Protein AF-A0A4Z0QXS1-F1 (afdb_monomer_lite)

Structure (mmCIF, N/CA/C/O backbone):
data_AF-A0A4Z0QXS1-F1
#
_entry.id   AF-A0A4Z0QXS1-F1
#
loop_
_atom_site.group_PDB
_atom_site.id
_atom_site.type_symbol
_atom_site.label_atom_id
_atom_site.label_alt_id
_atom_site.label_comp_id
_atom_site.label_asym_id
_atom_site.label_entity_id
_atom_site.label_seq_id
_atom_site.pdbx_PDB_ins_code
_atom_site.Cartn_x
_atom_site.Cartn_y
_atom_site.Cartn_z
_atom_site.occupancy
_atom_site.B_iso_or_equiv
_atom_site.auth_seq_id
_atom_site.auth_comp_id
_atom_site.auth_asym_id
_atom_site.auth_atom_id
_atom_site.pdbx_PDB_model_num
ATOM 1 N N . MET A 1 1 ? -17.476 45.781 -2.533 1.00 54.69 1 MET A N 1
ATOM 2 C CA . MET A 1 1 ? -17.857 44.804 -3.580 1.00 54.69 1 MET A CA 1
ATOM 3 C C . MET A 1 1 ? -17.283 43.396 -3.379 1.00 54.69 1 MET A C 1
ATOM 5 O O . MET A 1 1 ? -17.820 42.485 -3.980 1.00 54.69 1 MET A O 1
ATOM 9 N N . VAL A 1 2 ? -16.285 43.168 -2.509 1.00 49.84 2 VAL A N 1
ATOM 10 C CA . VAL A 1 2 ? -15.700 41.822 -2.271 1.00 49.84 2 VAL A CA 1
ATOM 11 C C . VAL A 1 2 ? -16.590 40.915 -1.397 1.00 49.84 2 VAL A C 1
ATOM 13 O O . VAL A 1 2 ? -16.644 39.707 -1.594 1.00 49.84 2 VAL A O 1
ATOM 16 N N . LEU A 1 3 ? -17.360 41.502 -0.474 1.00 43.22 3 LEU A N 1
ATOM 17 C CA . LEU A 1 3 ? -18.217 40.762 0.465 1.00 43.22 3 LEU A CA 1
ATOM 18 C C . LEU A 1 3 ? -19.392 40.030 -0.203 1.00 43.22 3 LEU A C 1
ATOM 20 O O . LEU A 1 3 ? -19.741 38.935 0.218 1.00 43.22 3 LEU A O 1
ATOM 24 N N . VAL A 1 4 ? -19.979 40.593 -1.262 1.00 53.06 4 VAL A N 1
ATOM 25 C CA . VAL A 1 4 ? -21.147 39.988 -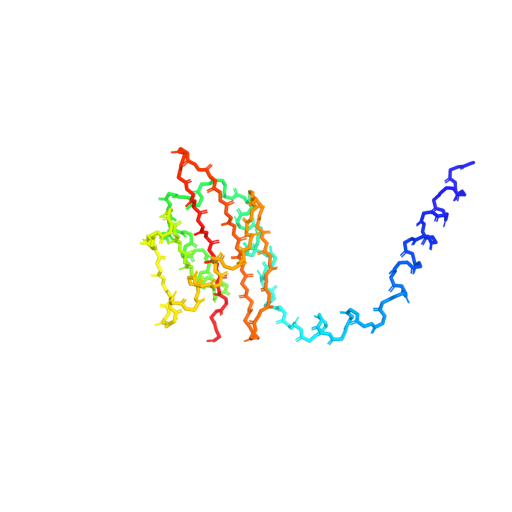1.933 1.00 53.06 4 VAL A CA 1
ATOM 26 C C . VAL A 1 4 ? -20.740 38.758 -2.752 1.00 53.06 4 VAL A C 1
ATOM 28 O O . VAL A 1 4 ? -21.469 37.767 -2.770 1.00 53.06 4 VAL A O 1
ATOM 31 N N . SER A 1 5 ? -19.548 38.773 -3.357 1.00 54.34 5 SER A N 1
ATOM 32 C CA . SER A 1 5 ? -18.985 37.614 -4.064 1.00 54.34 5 SER A CA 1
ATOM 33 C C . SER A 1 5 ? -18.596 36.479 -3.113 1.00 54.34 5 SER A C 1
ATOM 35 O O . SER A 1 5 ? -18.774 35.314 -3.448 1.00 54.34 5 SER A O 1
ATOM 37 N N . LEU A 1 6 ? -18.120 36.799 -1.903 1.00 44.66 6 LEU A N 1
ATOM 38 C CA . LEU A 1 6 ? -17.775 35.781 -0.907 1.00 44.66 6 LEU A CA 1
ATOM 39 C C . LEU A 1 6 ? -19.028 35.108 -0.322 1.00 44.66 6 LEU A C 1
ATOM 41 O O . LEU A 1 6 ? -19.069 33.890 -0.176 1.00 44.66 6 LEU A O 1
ATOM 45 N N . VAL A 1 7 ? -20.077 35.892 -0.048 1.00 57.41 7 VAL A N 1
ATOM 46 C CA . VAL A 1 7 ? -21.357 35.380 0.473 1.00 57.41 7 VAL A CA 1
ATOM 47 C C . VAL A 1 7 ? -22.091 34.528 -0.567 1.00 57.41 7 VAL A C 1
ATOM 49 O O . VAL A 1 7 ? -22.696 33.520 -0.214 1.00 57.41 7 VAL A O 1
ATOM 52 N N . THR A 1 8 ? -22.001 34.877 -1.852 1.00 54.72 8 THR A N 1
ATOM 53 C CA . THR A 1 8 ? -22.572 34.049 -2.929 1.00 54.72 8 THR A CA 1
ATOM 54 C C . THR A 1 8 ? -21.805 32.743 -3.123 1.00 54.72 8 THR A C 1
ATOM 56 O O . THR A 1 8 ? -22.443 31.707 -3.286 1.00 54.72 8 THR A O 1
ATOM 59 N N . LEU A 1 9 ? -20.470 32.743 -3.004 1.00 50.59 9 LEU A N 1
ATOM 60 C CA . LEU A 1 9 ? -19.685 31.501 -3.017 1.00 50.59 9 LEU A CA 1
ATOM 61 C C . LEU A 1 9 ? -20.046 30.573 -1.842 1.00 50.59 9 LEU A C 1
ATOM 63 O O . LEU A 1 9 ? -20.221 29.376 -2.049 1.00 50.59 9 LEU A O 1
ATOM 67 N N . LEU A 1 10 ? -20.213 31.130 -0.635 1.00 55.00 10 LEU A N 1
ATOM 68 C CA . LEU A 1 10 ? -20.627 30.393 0.571 1.00 55.00 10 LEU A CA 1
ATOM 69 C C . LEU A 1 10 ? -22.047 29.814 0.462 1.00 55.00 10 LEU A C 1
ATOM 71 O O . LEU A 1 10 ? -22.321 28.734 0.979 1.00 55.00 10 LEU A O 1
ATOM 75 N N . ALA A 1 11 ? -22.957 30.511 -0.221 1.00 53.53 11 ALA A N 1
ATOM 76 C CA . ALA A 1 11 ? -24.314 30.020 -0.448 1.00 53.53 11 ALA A CA 1
ATOM 77 C C . ALA A 1 11 ? -24.355 28.866 -1.468 1.00 53.53 11 ALA A C 1
ATOM 79 O O . ALA A 1 11 ? -25.124 27.921 -1.296 1.00 53.53 11 ALA A O 1
ATOM 80 N N . ILE A 1 12 ? -23.510 28.914 -2.504 1.00 53.06 12 ILE A N 1
ATOM 81 C CA . ILE A 1 12 ? -23.419 27.853 -3.518 1.00 53.06 12 ILE A CA 1
ATOM 82 C C . ILE A 1 12 ? -22.764 26.595 -2.928 1.00 53.06 12 ILE A C 1
ATOM 84 O O . ILE A 1 12 ? -23.247 25.490 -3.176 1.00 53.06 12 ILE A O 1
ATOM 88 N N . SER A 1 13 ? -21.730 26.738 -2.090 1.00 48.09 13 SER A N 1
ATOM 89 C CA . SER A 1 13 ? -21.143 25.592 -1.382 1.00 48.09 13 SER A CA 1
ATOM 90 C C . SER A 1 13 ? -22.095 25.006 -0.332 1.00 48.09 13 SER A C 1
ATOM 92 O O . SER A 1 13 ? -22.210 23.788 -0.241 1.00 48.09 13 SER A O 1
ATOM 94 N N . GLY A 1 14 ? -22.856 25.836 0.391 1.00 43.88 14 GLY A N 1
ATOM 95 C CA . GLY A 1 14 ? -23.867 25.362 1.347 1.00 43.88 14 GLY A CA 1
ATOM 96 C C . GLY A 1 14 ? -25.017 24.572 0.704 1.00 43.88 14 GLY A C 1
ATOM 97 O O . GLY A 1 14 ? -25.495 23.597 1.281 1.00 43.88 14 GLY A O 1
ATOM 98 N N . ALA A 1 15 ? -25.438 24.940 -0.511 1.00 46.72 15 ALA A N 1
ATOM 99 C CA . ALA A 1 15 ? -26.498 24.233 -1.236 1.00 46.72 15 ALA A CA 1
ATOM 100 C C . ALA A 1 15 ? -26.045 22.875 -1.808 1.00 46.72 15 ALA A C 1
ATOM 102 O O . ALA A 1 15 ? -26.847 21.939 -1.867 1.00 46.72 15 ALA A O 1
ATOM 103 N N . LEU A 1 16 ? -24.766 22.742 -2.181 1.00 45.00 16 LEU A N 1
ATOM 104 C CA . LEU A 1 16 ? -24.187 21.481 -2.662 1.00 45.00 16 LEU A CA 1
ATOM 105 C C . LEU A 1 16 ? -24.024 20.440 -1.545 1.00 45.00 16 LEU A C 1
ATOM 107 O O . LEU A 1 16 ? -24.174 19.250 -1.801 1.00 45.00 16 LEU A O 1
ATOM 111 N N . VAL A 1 17 ? -23.790 20.869 -0.300 1.00 45.56 17 VAL A N 1
ATOM 112 C CA . VAL A 1 17 ? -23.696 19.952 0.854 1.00 45.56 17 VAL A CA 1
ATOM 113 C C . VAL A 1 17 ? -25.077 19.430 1.284 1.00 45.56 17 VAL A C 1
ATOM 115 O O . VAL A 1 17 ? -25.178 18.330 1.818 1.00 45.56 17 VAL A O 1
ATOM 118 N N . ASN A 1 18 ? -26.157 20.175 1.015 1.00 43.00 18 ASN A N 1
ATOM 119 C CA . ASN A 1 18 ? -27.507 19.835 1.484 1.00 43.00 18 ASN A CA 1
ATOM 120 C C . ASN A 1 18 ? -28.369 19.041 0.480 1.00 43.00 18 ASN A C 1
ATOM 122 O O . ASN A 1 18 ? -29.487 18.654 0.800 1.00 43.00 18 ASN A O 1
ATOM 126 N N . SER A 1 19 ? -27.897 18.807 -0.746 1.00 41.16 19 SER A N 1
ATOM 127 C CA . SER A 1 19 ? -28.683 18.116 -1.787 1.00 41.16 19 SER A CA 1
ATOM 128 C C . SER A 1 19 ? -28.321 16.637 -1.961 1.00 41.16 19 SER A C 1
ATOM 130 O O . SER A 1 19 ? -28.704 16.019 -2.951 1.00 41.16 19 SER A O 1
ATOM 132 N N . ASN A 1 20 ? -27.640 16.034 -0.983 1.00 40.72 20 ASN A N 1
ATOM 133 C CA . ASN A 1 20 ? -27.338 14.607 -1.018 1.00 40.72 20 ASN A CA 1
ATOM 134 C C . ASN A 1 20 ? -27.421 13.944 0.363 1.00 40.72 20 ASN A C 1
ATOM 136 O O . ASN A 1 20 ? -26.451 13.396 0.883 1.00 40.72 20 ASN A O 1
ATOM 140 N N . GLU A 1 21 ? -28.627 13.923 0.935 1.00 39.31 21 GLU A N 1
ATOM 141 C CA . GLU A 1 21 ? -28.953 13.117 2.126 1.00 39.31 21 GLU A CA 1
ATOM 142 C C . GLU A 1 21 ? -28.712 11.601 1.926 1.00 39.31 21 GLU A C 1
ATOM 144 O O . GLU A 1 21 ? -28.766 10.844 2.890 1.00 39.31 21 GLU A O 1
ATOM 149 N N . ASN A 1 22 ? -28.379 11.154 0.706 1.00 41.12 22 ASN A N 1
ATOM 150 C CA . ASN A 1 22 ? -28.080 9.757 0.381 1.00 41.12 22 ASN A CA 1
ATOM 151 C C . ASN A 1 22 ? -26.594 9.445 0.117 1.00 41.12 22 ASN A C 1
ATOM 153 O O . ASN A 1 22 ? -26.250 8.278 -0.016 1.00 41.12 22 ASN A O 1
ATOM 157 N N . ILE A 1 23 ? -25.695 10.437 0.070 1.00 43.75 23 ILE A N 1
ATOM 158 C CA . ILE A 1 23 ? -24.240 10.163 0.011 1.00 43.75 23 ILE A CA 1
ATOM 159 C C . ILE A 1 23 ? -23.683 9.871 1.417 1.00 43.75 23 ILE A C 1
ATOM 161 O O . ILE A 1 23 ? -22.701 9.151 1.582 1.00 43.75 23 ILE A O 1
ATOM 165 N N . ASN A 1 24 ? -24.339 10.393 2.455 1.00 43.09 24 ASN A N 1
ATOM 166 C CA . ASN A 1 24 ? -23.781 10.456 3.804 1.00 43.09 24 ASN A CA 1
ATOM 167 C C . ASN A 1 24 ? -24.048 9.233 4.694 1.00 43.09 24 ASN A C 1
ATOM 169 O O . ASN A 1 24 ? -23.529 9.190 5.801 1.00 43.09 24 ASN A O 1
ATOM 173 N N . THR A 1 25 ? -24.833 8.238 4.281 1.00 38.59 25 THR A N 1
ATOM 174 C CA . THR A 1 25 ? -25.148 7.080 5.145 1.00 38.59 25 THR A CA 1
ATOM 175 C C . THR A 1 25 ? -24.257 5.862 4.904 1.00 38.59 25 THR A C 1
ATOM 177 O O . THR A 1 25 ? -24.072 5.073 5.833 1.00 38.59 25 THR A O 1
ATOM 180 N N . GLU A 1 26 ? -23.663 5.722 3.716 1.00 41.25 26 GLU A N 1
ATOM 181 C CA . GLU A 1 26 ? -22.661 4.682 3.432 1.00 41.25 26 GLU A CA 1
ATOM 182 C C . GLU A 1 26 ? -21.238 5.164 3.733 1.00 41.25 26 GLU A C 1
ATOM 184 O O . GLU A 1 26 ? -20.497 4.466 4.423 1.00 41.25 26 GLU A O 1
ATOM 189 N N . ILE A 1 27 ? -20.888 6.400 3.352 1.00 44.72 27 ILE A N 1
ATOM 190 C CA . ILE A 1 27 ? -19.572 6.989 3.660 1.00 44.72 27 ILE A CA 1
ATOM 191 C C . ILE A 1 27 ? -19.386 7.178 5.176 1.00 44.72 27 ILE A C 1
ATOM 193 O O . ILE A 1 27 ? -18.302 6.939 5.694 1.00 44.72 27 ILE A O 1
ATOM 197 N N . ALA A 1 28 ? -20.443 7.513 5.929 1.00 42.88 28 ALA A N 1
ATOM 198 C CA . ALA A 1 28 ? -20.348 7.668 7.386 1.00 42.88 28 ALA A CA 1
ATOM 199 C C . ALA A 1 28 ? -20.231 6.343 8.166 1.00 42.88 28 ALA A C 1
ATOM 201 O O . ALA A 1 28 ? -19.939 6.370 9.362 1.00 42.88 28 ALA A O 1
ATOM 202 N N . LYS A 1 29 ? -20.468 5.186 7.529 1.00 44.81 29 LYS A N 1
ATOM 203 C CA . LYS A 1 29 ? -20.256 3.861 8.143 1.00 44.81 29 LYS A CA 1
ATOM 204 C C . LYS A 1 29 ? -18.871 3.289 7.860 1.00 44.81 29 LYS A C 1
ATOM 206 O O . LYS A 1 29 ? -18.458 2.365 8.559 1.00 44.81 29 LYS A O 1
ATOM 211 N N . ALA A 1 30 ? -18.153 3.849 6.890 1.00 55.22 30 ALA A N 1
ATOM 212 C CA . ALA A 1 30 ? -16.748 3.564 6.690 1.00 55.22 30 ALA A CA 1
ATOM 213 C C . ALA A 1 30 ? -15.948 4.209 7.823 1.00 55.22 30 ALA A C 1
ATOM 215 O O . ALA A 1 30 ? -15.524 5.361 7.734 1.00 55.22 30 ALA A O 1
ATOM 216 N N . LYS A 1 31 ? -15.763 3.485 8.932 1.00 64.56 31 LYS A N 1
ATOM 217 C CA . LYS A 1 31 ? -14.747 3.868 9.909 1.00 64.56 31 LYS A CA 1
ATOM 218 C C . LYS A 1 31 ? -13.397 3.576 9.260 1.00 64.56 31 LYS A C 1
ATOM 220 O O . LYS A 1 31 ? -12.888 2.465 9.376 1.00 64.56 31 LYS A O 1
ATOM 225 N N . LEU A 1 32 ? -12.895 4.559 8.516 1.00 72.50 32 LEU A N 1
ATOM 226 C CA . LEU A 1 32 ? -11.517 4.564 8.053 1.00 72.50 32 LEU A CA 1
ATOM 227 C C . LEU A 1 32 ? -10.608 4.350 9.262 1.00 72.50 32 LEU A C 1
ATOM 229 O O . LEU A 1 32 ? -10.914 4.810 10.370 1.00 72.50 32 LEU A O 1
ATOM 233 N N . ASP A 1 33 ? -9.516 3.630 9.047 1.00 81.38 33 ASP A N 1
ATOM 234 C CA . ASP A 1 33 ? -8.460 3.562 10.045 1.00 81.38 33 ASP A CA 1
ATOM 235 C C . ASP A 1 33 ? -7.961 4.978 10.391 1.00 81.38 33 ASP A C 1
ATOM 237 O O . ASP A 1 33 ? -7.912 5.873 9.544 1.00 81.38 33 ASP A O 1
ATOM 241 N N . GLU A 1 34 ? -7.625 5.184 11.663 1.00 82.44 34 GLU A N 1
ATOM 242 C CA . GLU A 1 34 ? -7.291 6.505 12.200 1.00 82.44 34 GLU A CA 1
ATOM 243 C C . GLU A 1 34 ? -5.987 7.077 11.633 1.00 82.44 34 GLU A C 1
ATOM 245 O O . GLU A 1 34 ? -5.811 8.290 11.676 1.00 82.44 34 GLU A O 1
ATOM 250 N N . ASN A 1 35 ? -5.123 6.224 11.068 1.00 85.00 35 ASN A N 1
ATOM 251 C CA . ASN A 1 35 ? -3.829 6.596 10.498 1.00 85.00 35 ASN A CA 1
ATOM 252 C C . ASN A 1 35 ? -3.839 6.631 8.959 1.00 85.00 35 ASN A C 1
ATOM 254 O O . ASN A 1 35 ? -2.785 6.726 8.326 1.00 85.00 35 ASN A O 1
ATOM 258 N N . VAL A 1 36 ? -5.009 6.509 8.319 1.00 83.19 36 VAL A N 1
ATOM 259 C CA . VAL A 1 36 ? -5.095 6.370 6.856 1.00 83.19 36 VAL A CA 1
ATOM 260 C C . VAL A 1 36 ? -4.514 7.572 6.105 1.00 83.19 36 VAL A C 1
ATOM 262 O O . VAL A 1 36 ? -3.909 7.409 5.045 1.00 83.19 36 VAL A O 1
ATOM 265 N N . PHE A 1 37 ? -4.653 8.782 6.651 1.00 82.62 37 PHE A N 1
ATOM 266 C CA . PHE A 1 37 ? -4.166 10.007 6.014 1.00 82.62 37 PHE A CA 1
ATOM 267 C C . PHE A 1 37 ? -2.659 10.199 6.218 1.00 82.62 37 PHE A C 1
ATOM 269 O O . PHE A 1 37 ? -1.977 10.718 5.332 1.00 82.62 37 PHE A O 1
ATOM 276 N N . GLU A 1 38 ? -2.111 9.734 7.341 1.00 84.00 38 GLU A N 1
ATOM 277 C CA . GLU A 1 38 ? -0.672 9.614 7.565 1.00 84.00 38 GLU A CA 1
ATOM 278 C C . GLU A 1 38 ? -0.065 8.632 6.560 1.00 84.00 38 GLU A C 1
ATOM 280 O O . GLU A 1 38 ? 0.925 8.953 5.904 1.00 84.00 38 GLU A O 1
ATOM 285 N N . VAL A 1 39 ? -0.701 7.474 6.364 1.00 84.69 39 VAL A N 1
ATOM 286 C CA . VAL A 1 39 ? -0.279 6.467 5.383 1.00 84.69 39 VAL A CA 1
ATOM 287 C C . VAL A 1 39 ? -0.373 7.002 3.952 1.00 84.69 39 VAL A C 1
ATOM 289 O O . VAL A 1 39 ? 0.573 6.853 3.181 1.00 84.69 39 VAL A O 1
ATOM 292 N N . GLN A 1 40 ? -1.448 7.707 3.597 1.00 84.38 40 GLN A N 1
ATOM 293 C CA . GLN A 1 40 ? -1.560 8.400 2.308 1.00 84.38 40 GLN A CA 1
ATOM 294 C C . GLN A 1 40 ? -0.441 9.431 2.117 1.00 84.38 40 GLN A C 1
ATOM 296 O O . GLN A 1 40 ? 0.180 9.495 1.057 1.00 84.38 40 GLN A O 1
ATOM 301 N N . SER A 1 41 ? -0.131 10.203 3.158 1.00 82.25 41 SER A N 1
ATOM 302 C CA . SER A 1 41 ? 0.943 11.196 3.119 1.00 82.25 41 SER A CA 1
ATOM 303 C C . SER A 1 41 ? 2.317 10.556 2.935 1.00 82.25 41 SER A C 1
ATOM 305 O O . SER A 1 41 ? 3.171 11.158 2.281 1.00 82.25 41 SER A O 1
ATOM 307 N N . LEU A 1 42 ? 2.540 9.352 3.479 1.00 81.88 42 LEU A N 1
ATOM 308 C CA . LEU A 1 42 ? 3.756 8.583 3.218 1.00 81.88 42 LEU A CA 1
ATOM 309 C C . LEU A 1 42 ? 3.875 8.275 1.725 1.00 81.88 42 LEU A C 1
ATOM 311 O O . LEU A 1 42 ? 4.927 8.557 1.171 1.00 81.88 42 LEU A O 1
ATOM 315 N N . PHE A 1 43 ? 2.803 7.820 1.064 1.00 77.69 43 PHE A N 1
ATOM 316 C CA . PHE A 1 43 ? 2.797 7.528 -0.378 1.00 77.69 43 PHE A CA 1
ATOM 317 C C . PHE A 1 43 ? 3.060 8.746 -1.284 1.00 77.69 43 PHE A C 1
ATOM 319 O O . PHE A 1 43 ? 3.642 8.606 -2.367 1.00 77.69 43 PHE A O 1
ATOM 326 N N . GLU A 1 44 ? 2.600 9.930 -0.882 1.00 75.56 44 GLU A N 1
ATOM 327 C CA . GLU A 1 44 ? 2.796 11.180 -1.633 1.00 75.56 44 GLU A CA 1
ATOM 328 C C . GLU A 1 44 ? 4.237 11.700 -1.521 1.00 75.56 44 GLU A C 1
ATOM 330 O O . GLU A 1 44 ? 4.805 12.186 -2.496 1.00 75.56 44 GLU A O 1
ATOM 335 N N . GLN A 1 45 ? 4.855 11.574 -0.343 1.00 70.38 45 GLN A N 1
ATOM 336 C CA . GLN A 1 45 ? 6.213 12.073 -0.078 1.00 70.38 45 GLN A CA 1
ATOM 337 C C . GLN A 1 45 ? 7.308 11.222 -0.717 1.00 70.38 45 GLN A C 1
ATOM 339 O O . GLN A 1 45 ? 8.429 11.679 -0.935 1.00 70.38 45 GLN A O 1
ATOM 344 N N . SER A 1 46 ? 6.991 9.974 -1.013 1.00 60.25 46 SER A N 1
ATOM 345 C CA . SER A 1 46 ? 7.919 9.013 -1.568 1.00 60.25 46 SER A CA 1
ATOM 346 C C . SER A 1 46 ? 7.692 8.897 -3.073 1.00 60.25 46 SER A C 1
ATOM 348 O O . SER A 1 46 ? 6.980 8.029 -3.573 1.00 60.25 46 SER A O 1
ATOM 350 N N . THR A 1 47 ? 8.355 9.760 -3.832 1.00 55.94 47 THR A N 1
ATOM 351 C CA . THR A 1 47 ? 8.644 9.500 -5.252 1.00 55.94 47 THR A CA 1
ATOM 352 C C . THR A 1 47 ? 9.572 8.288 -5.435 1.00 55.94 47 THR A C 1
ATOM 354 O O . THR A 1 47 ? 9.708 7.786 -6.542 1.00 55.94 47 THR A O 1
ATOM 357 N N . GLU A 1 48 ? 10.169 7.779 -4.347 1.00 58.78 48 GLU A N 1
ATOM 358 C CA . GLU A 1 48 ? 11.140 6.676 -4.323 1.00 58.78 48 GLU A CA 1
ATOM 359 C C . GLU A 1 48 ? 10.603 5.342 -3.743 1.00 58.78 48 GLU A C 1
ATOM 361 O O . GLU A 1 48 ? 11.389 4.411 -3.580 1.00 58.78 48 GLU A O 1
ATOM 366 N N . ILE A 1 49 ? 9.288 5.173 -3.473 1.00 57.84 49 ILE A N 1
ATOM 367 C CA . ILE A 1 49 ? 8.730 3.872 -2.969 1.00 57.84 49 ILE A CA 1
ATOM 368 C C . ILE A 1 49 ? 9.087 2.710 -3.897 1.00 57.84 49 ILE A C 1
ATOM 370 O O . ILE A 1 49 ? 9.201 1.560 -3.485 1.00 57.84 49 ILE A O 1
ATOM 374 N N . VAL A 1 50 ? 9.273 3.042 -5.167 1.00 57.62 50 VAL A N 1
ATOM 375 C CA . VAL A 1 50 ? 9.416 2.145 -6.308 1.00 57.62 50 VAL A CA 1
ATOM 376 C C . VAL A 1 50 ? 10.605 1.184 -6.186 1.00 57.62 50 VAL A C 1
ATOM 378 O O . VAL A 1 50 ? 10.639 0.172 -6.881 1.00 57.62 50 VAL A O 1
ATOM 381 N N . LEU A 1 51 ? 11.579 1.478 -5.314 1.00 64.19 51 LEU A N 1
ATOM 382 C CA . LEU A 1 51 ? 12.860 0.764 -5.270 1.00 64.19 51 LEU A CA 1
ATOM 383 C C . LEU A 1 51 ? 13.180 0.072 -3.933 1.00 64.19 51 LEU A C 1
ATOM 385 O O . LEU A 1 51 ? 14.085 -0.762 -3.913 1.00 64.19 51 LEU A O 1
ATOM 389 N N . ASP A 1 52 ? 12.455 0.348 -2.841 1.00 81.00 52 ASP A N 1
ATOM 390 C CA . ASP A 1 52 ? 12.708 -0.289 -1.534 1.00 81.00 52 ASP A CA 1
ATOM 391 C C . ASP A 1 52 ? 11.415 -0.633 -0.773 1.00 81.00 52 ASP A C 1
ATOM 393 O O . ASP A 1 52 ? 11.040 -0.016 0.232 1.00 81.00 52 ASP A O 1
ATOM 397 N N . TYR A 1 53 ? 10.732 -1.673 -1.261 1.00 85.00 53 TYR A N 1
ATOM 398 C CA . TYR A 1 53 ? 9.523 -2.213 -0.636 1.00 85.00 53 TYR A CA 1
ATOM 399 C C . TYR A 1 53 ? 9.741 -2.666 0.816 1.00 85.00 53 TYR A C 1
ATOM 401 O O . TYR A 1 53 ? 8.825 -2.572 1.628 1.00 85.00 53 TYR A O 1
ATOM 409 N N . GLU A 1 54 ? 10.938 -3.136 1.171 1.00 85.50 54 GLU A N 1
ATOM 410 C CA . GLU A 1 54 ? 11.254 -3.623 2.519 1.00 85.50 54 GLU A CA 1
ATOM 411 C C . GLU A 1 54 ? 11.280 -2.484 3.541 1.00 85.50 54 GLU A C 1
ATOM 413 O O . GLU A 1 54 ? 10.676 -2.580 4.615 1.00 85.50 54 GLU A O 1
ATOM 418 N N . THR A 1 55 ? 11.958 -1.384 3.214 1.00 85.88 55 THR A N 1
ATOM 419 C CA . THR A 1 55 ? 11.992 -0.202 4.083 1.00 85.88 55 THR A CA 1
ATOM 420 C C . THR A 1 55 ? 10.609 0.430 4.205 1.00 85.88 55 THR A C 1
ATOM 422 O O . THR A 1 55 ? 10.190 0.770 5.315 1.00 85.88 55 THR A O 1
ATOM 425 N N . PHE A 1 56 ? 9.862 0.515 3.101 1.00 85.75 56 PHE A N 1
ATOM 426 C CA . PHE A 1 56 ? 8.508 1.064 3.115 1.00 85.75 56 PHE A CA 1
ATOM 427 C C . PHE A 1 56 ? 7.528 0.192 3.918 1.00 85.75 56 PHE A C 1
ATOM 429 O O . PHE A 1 56 ? 6.769 0.687 4.749 1.00 85.75 56 PHE A O 1
ATOM 436 N N . SER A 1 57 ? 7.596 -1.129 3.759 1.00 88.06 57 SER A N 1
ATOM 437 C CA . SER A 1 57 ? 6.814 -2.091 4.545 1.00 88.06 57 SER A CA 1
ATOM 438 C C . SER A 1 57 ? 7.059 -1.943 6.050 1.00 88.06 57 SER A C 1
ATOM 440 O O . SER A 1 57 ? 6.122 -1.937 6.851 1.00 88.06 57 SER A O 1
ATOM 442 N N . LYS A 1 58 ? 8.314 -1.715 6.460 1.00 87.56 58 LYS A N 1
ATOM 443 C CA . LYS A 1 58 ? 8.641 -1.449 7.869 1.00 87.56 58 LYS A CA 1
ATOM 444 C C . LYS A 1 58 ? 8.027 -0.149 8.378 1.00 87.56 58 LYS A C 1
ATOM 446 O O . LYS A 1 58 ? 7.510 -0.155 9.494 1.00 87.56 58 LYS A O 1
ATOM 451 N N . SER A 1 59 ? 8.039 0.936 7.600 1.00 87.19 59 SER A N 1
ATOM 452 C CA . SER A 1 59 ? 7.393 2.188 8.025 1.00 87.19 59 SER A CA 1
ATOM 453 C C . SER A 1 59 ? 5.873 2.069 8.104 1.00 87.19 59 SER A C 1
ATOM 455 O O . SER A 1 59 ? 5.252 2.760 8.896 1.00 87.19 59 SER A O 1
ATOM 457 N N . LEU A 1 60 ? 5.265 1.178 7.321 1.00 87.75 60 LEU A N 1
ATOM 458 C CA . LEU A 1 60 ? 3.827 0.899 7.372 1.00 87.75 60 LEU A CA 1
ATOM 459 C C . LEU A 1 60 ? 3.435 0.012 8.558 1.00 87.75 60 LEU A C 1
ATOM 461 O O . LEU A 1 60 ? 2.344 0.159 9.111 1.00 87.75 60 LEU A O 1
ATOM 465 N N . SER A 1 61 ? 4.339 -0.867 9.000 1.00 85.50 61 SER A N 1
ATOM 466 C CA . SER A 1 61 ? 4.084 -1.766 10.130 1.00 85.50 61 SER A CA 1
ATOM 467 C C . SER A 1 61 ? 3.769 -1.026 11.437 1.00 85.50 61 SER A C 1
ATOM 469 O O . SER A 1 61 ? 3.003 -1.534 12.251 1.00 85.50 61 SER A O 1
ATOM 471 N N . THR A 1 62 ? 4.271 0.204 11.622 1.00 86.88 62 THR A N 1
ATOM 472 C CA . THR A 1 62 ? 3.955 1.031 12.803 1.00 86.88 62 THR A CA 1
ATOM 473 C C . THR A 1 62 ? 2.494 1.470 12.859 1.00 86.88 62 THR A C 1
ATOM 475 O O . THR A 1 62 ? 2.018 1.847 13.925 1.00 86.88 62 THR A O 1
ATOM 478 N N . TYR A 1 63 ? 1.795 1.404 11.726 1.00 86.88 63 TYR A N 1
ATOM 479 C CA . TYR A 1 63 ? 0.386 1.754 11.563 1.00 86.88 63 TYR A CA 1
ATOM 480 C C . TYR A 1 63 ? -0.500 0.513 11.362 1.00 86.88 63 TYR A C 1
ATOM 482 O O . TYR A 1 63 ? -1.681 0.651 11.066 1.00 86.88 63 TYR A O 1
ATOM 490 N N . ASN A 1 64 ? 0.057 -0.697 11.509 1.00 88.44 64 ASN A N 1
ATOM 491 C CA . ASN A 1 64 ? -0.595 -1.972 11.182 1.00 88.44 64 ASN A CA 1
ATOM 492 C C . ASN A 1 64 ? -1.028 -2.096 9.712 1.00 88.44 64 ASN A C 1
ATOM 494 O O . ASN A 1 64 ? -2.015 -2.761 9.414 1.00 88.44 64 ASN A O 1
ATOM 498 N N . TYR A 1 65 ? -0.282 -1.502 8.777 1.00 88.38 65 TYR A N 1
ATOM 499 C CA . TYR A 1 65 ? -0.523 -1.701 7.347 1.00 88.38 65 TYR A CA 1
ATOM 500 C C . TYR A 1 65 ? 0.422 -2.748 6.756 1.00 88.38 65 TYR A C 1
ATOM 502 O O . TYR A 1 65 ? 1.618 -2.787 7.051 1.00 88.38 65 TYR A O 1
ATOM 510 N N . GLN A 1 66 ? -0.131 -3.581 5.884 1.00 89.00 66 GLN A N 1
ATOM 511 C CA . GLN A 1 66 ? 0.582 -4.504 5.008 1.00 89.00 66 GLN A CA 1
ATOM 512 C C . GLN A 1 66 ? 0.698 -3.896 3.610 1.00 89.00 66 GLN A C 1
ATOM 514 O O . GLN A 1 66 ? -0.121 -3.071 3.224 1.00 89.00 66 GLN A O 1
ATOM 519 N N . LEU A 1 67 ? 1.722 -4.286 2.862 1.00 88.44 67 LEU A N 1
ATOM 520 C CA . LEU A 1 67 ? 2.119 -3.752 1.569 1.00 88.44 67 LEU A CA 1
ATOM 521 C C . LEU A 1 67 ? 2.075 -4.838 0.494 1.00 88.44 67 LEU A C 1
ATOM 523 O O . LEU A 1 67 ? 2.591 -5.945 0.664 1.00 88.44 67 LEU A O 1
ATOM 527 N N . PHE A 1 68 ? 1.540 -4.453 -0.655 1.00 87.50 68 PHE A N 1
ATOM 528 C CA . PHE A 1 68 ? 1.536 -5.218 -1.886 1.00 87.50 68 PHE A CA 1
ATOM 529 C C . PHE A 1 68 ? 2.044 -4.352 -3.033 1.00 87.50 68 PHE A C 1
ATOM 531 O O . PHE A 1 68 ? 1.598 -3.219 -3.215 1.00 87.50 68 PHE A O 1
ATOM 538 N N . GLY A 1 69 ? 2.987 -4.885 -3.802 1.00 87.06 69 GLY A N 1
ATOM 539 C CA . GLY A 1 69 ? 3.617 -4.190 -4.916 1.00 87.06 69 GLY A CA 1
ATOM 540 C C . GLY A 1 69 ? 3.648 -5.060 -6.163 1.00 87.06 69 GLY A C 1
ATOM 541 O O . GLY A 1 69 ? 4.124 -6.198 -6.126 1.00 87.06 69 GLY A O 1
ATOM 542 N N . MET A 1 70 ? 3.184 -4.504 -7.278 1.00 85.31 70 MET A N 1
ATOM 543 C CA . MET A 1 70 ? 3.239 -5.114 -8.603 1.00 85.31 70 MET A CA 1
ATOM 544 C C . MET A 1 70 ? 4.015 -4.234 -9.577 1.00 85.31 70 MET A C 1
ATOM 546 O O . MET A 1 70 ? 3.973 -3.011 -9.474 1.00 85.31 70 MET A O 1
ATOM 550 N N . VAL A 1 71 ? 4.652 -4.873 -10.556 1.00 87.25 71 VAL A N 1
ATOM 551 C CA . VAL A 1 71 ? 5.267 -4.224 -11.720 1.00 87.25 71 VAL A CA 1
ATOM 552 C C . VAL A 1 71 ? 4.776 -4.942 -12.963 1.00 87.25 71 VAL A C 1
ATOM 554 O O . VAL A 1 71 ? 4.911 -6.161 -13.038 1.00 87.25 71 VAL A O 1
ATOM 557 N N . ASP A 1 72 ? 4.157 -4.222 -13.895 1.00 85.69 72 ASP A N 1
ATOM 558 C CA . ASP A 1 72 ? 3.564 -4.771 -15.125 1.00 85.69 72 ASP A CA 1
ATOM 559 C C . ASP A 1 72 ? 2.647 -5.979 -14.891 1.00 85.69 72 ASP A C 1
ATOM 561 O O . ASP A 1 72 ? 2.601 -6.923 -15.681 1.00 85.69 72 ASP A O 1
ATOM 565 N N . LYS A 1 73 ? 1.879 -5.944 -13.795 1.00 81.50 73 LYS A N 1
ATOM 566 C CA . LYS A 1 73 ? 0.960 -7.014 -13.357 1.00 81.50 73 LYS A CA 1
ATOM 567 C C . LYS A 1 73 ? 1.645 -8.267 -12.797 1.00 81.50 73 LYS A C 1
ATOM 569 O O . LYS A 1 73 ? 0.935 -9.214 -12.451 1.00 81.50 73 LYS A O 1
ATOM 574 N N . ASP A 1 74 ? 2.961 -8.249 -12.614 1.00 84.50 74 ASP A N 1
ATOM 575 C CA . ASP A 1 74 ? 3.686 -9.255 -11.841 1.00 84.50 74 ASP A CA 1
ATOM 576 C C . ASP A 1 74 ? 3.877 -8.788 -10.397 1.00 84.50 74 ASP A C 1
ATOM 578 O O . ASP A 1 74 ? 4.410 -7.706 -10.146 1.00 84.50 74 ASP A O 1
ATOM 582 N N . THR A 1 75 ? 3.511 -9.628 -9.430 1.00 86.19 75 THR A N 1
ATOM 583 C CA . THR A 1 75 ? 3.795 -9.377 -8.011 1.00 86.19 75 THR A CA 1
ATOM 584 C C . THR A 1 75 ? 5.306 -9.326 -7.775 1.00 86.19 75 THR A C 1
ATOM 586 O O . THR A 1 75 ? 6.023 -10.276 -8.098 1.00 86.19 75 THR A O 1
ATOM 589 N N . LYS A 1 76 ? 5.799 -8.226 -7.194 1.00 86.94 76 LYS A N 1
ATOM 590 C CA . LYS A 1 76 ? 7.206 -8.065 -6.780 1.00 86.94 76 LYS A CA 1
ATOM 591 C C . LYS A 1 76 ? 7.387 -8.099 -5.269 1.00 86.94 76 LYS A C 1
ATOM 593 O O . LYS A 1 76 ? 8.426 -8.558 -4.806 1.00 86.94 76 LYS A O 1
ATOM 598 N N . TYR A 1 77 ? 6.389 -7.645 -4.515 1.00 87.56 77 TYR A N 1
ATOM 599 C CA . TYR A 1 77 ? 6.416 -7.660 -3.059 1.00 87.56 77 TYR A CA 1
ATOM 600 C C . TYR A 1 77 ? 5.030 -7.936 -2.484 1.00 87.56 77 TYR A C 1
ATOM 602 O O . TYR A 1 77 ? 4.029 -7.425 -2.984 1.00 87.56 77 TYR A O 1
ATOM 610 N N . SER A 1 78 ? 4.992 -8.713 -1.407 1.00 86.88 78 SER A N 1
ATOM 611 C CA . SER A 1 78 ? 3.800 -8.955 -0.604 1.00 86.88 78 SER A CA 1
ATOM 612 C C . SER A 1 78 ? 4.231 -9.363 0.800 1.00 86.88 78 SER A C 1
ATOM 614 O O . SER A 1 78 ? 5.065 -10.254 0.962 1.00 86.88 78 SER A O 1
ATOM 616 N N . ASN A 1 79 ? 3.663 -8.725 1.817 1.00 87.75 79 ASN A N 1
ATOM 617 C CA . ASN A 1 79 ? 3.694 -9.221 3.197 1.00 87.75 79 ASN A CA 1
ATOM 618 C C . ASN A 1 79 ? 2.276 -9.491 3.728 1.00 87.75 79 ASN A C 1
ATOM 620 O O . ASN A 1 79 ? 2.049 -9.502 4.939 1.00 87.75 79 ASN A O 1
ATOM 624 N N . LEU A 1 80 ? 1.327 -9.684 2.813 1.00 80.88 80 LEU A N 1
ATOM 625 C CA . LEU A 1 80 ? -0.057 -9.976 3.139 1.00 80.88 80 LEU A CA 1
ATOM 626 C C . LEU A 1 80 ? -0.159 -11.404 3.655 1.00 80.88 80 LEU A C 1
ATOM 628 O O . LEU A 1 80 ? 0.369 -12.345 3.063 1.00 80.88 80 LEU A O 1
ATOM 632 N N . GLY A 1 81 ? -0.842 -11.557 4.786 1.00 66.69 81 GLY A N 1
ATOM 633 C CA . GLY A 1 81 ? -0.986 -12.850 5.440 1.00 66.69 81 GLY A CA 1
ATOM 634 C C . GLY A 1 81 ? -1.748 -13.860 4.584 1.00 66.69 81 GLY A C 1
ATOM 635 O O . GLY A 1 81 ? -1.338 -15.017 4.566 1.00 66.69 81 GLY A O 1
ATOM 636 N N . HIS A 1 82 ? -2.821 -13.440 3.895 1.00 60.53 82 HIS A N 1
ATOM 637 C CA . HIS A 1 82 ? -3.728 -14.243 3.052 1.00 60.53 82 HIS A CA 1
ATOM 638 C C . HIS A 1 82 ? -4.341 -13.380 1.910 1.00 60.53 82 HIS A C 1
ATOM 640 O O . HIS A 1 82 ? -4.332 -12.156 1.987 1.00 60.53 82 HIS A O 1
ATOM 646 N N . ASP A 1 83 ? -4.871 -14.038 0.867 1.00 63.47 83 ASP A N 1
ATOM 647 C CA . ASP A 1 83 ? -5.704 -13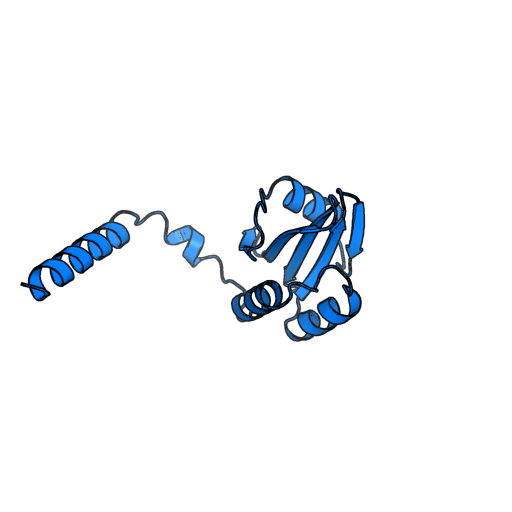.492 -0.234 1.00 63.47 83 ASP A CA 1
ATOM 648 C C . ASP A 1 83 ? -5.097 -12.524 -1.274 1.00 63.47 83 ASP A C 1
ATOM 650 O O . ASP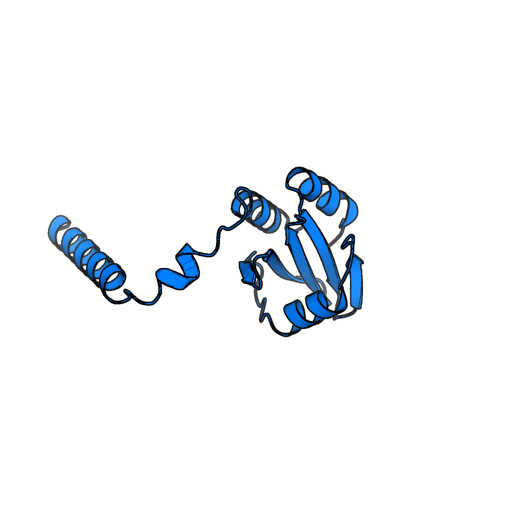 A 1 83 ? -5.797 -11.721 -1.886 1.00 63.47 83 ASP A O 1
ATOM 654 N N . GLU A 1 84 ? -3.831 -12.709 -1.661 1.00 66.25 84 GLU A N 1
ATOM 655 C CA . GLU A 1 84 ? -3.187 -11.947 -2.758 1.00 66.25 84 GLU A CA 1
ATOM 656 C C . GLU A 1 84 ? -3.986 -11.894 -4.079 1.00 66.25 84 GLU A C 1
ATOM 658 O O . GLU A 1 84 ? -3.866 -10.939 -4.850 1.00 66.25 84 GLU A O 1
ATOM 663 N N . LYS A 1 85 ? -4.814 -12.909 -4.368 1.00 68.19 85 LYS A N 1
ATOM 664 C CA . LYS A 1 85 ? -5.659 -12.947 -5.574 1.00 68.19 85 LYS A CA 1
ATOM 665 C C . LYS A 1 85 ? -6.782 -11.918 -5.543 1.00 68.19 85 LYS A C 1
ATOM 667 O O . LYS A 1 85 ? -7.068 -11.319 -6.578 1.00 68.19 85 LYS A O 1
ATOM 672 N N . GLU A 1 86 ? -7.414 -11.731 -4.392 1.00 67.25 86 GLU A N 1
ATOM 673 C CA . GLU A 1 86 ? -8.477 -10.741 -4.221 1.00 67.25 86 GLU A CA 1
ATOM 674 C C . GLU A 1 86 ? -7.903 -9.330 -4.360 1.00 67.25 86 GLU A C 1
ATOM 676 O O . GLU A 1 86 ? -8.444 -8.500 -5.085 1.00 67.25 86 GLU A O 1
ATOM 681 N N . ILE A 1 87 ? -6.714 -9.126 -3.798 1.00 68.44 87 ILE A N 1
ATOM 682 C CA . ILE A 1 87 ? -5.938 -7.882 -3.851 1.00 68.44 87 ILE A CA 1
ATOM 683 C C . ILE A 1 87 ? -5.488 -7.558 -5.275 1.00 68.44 87 ILE A C 1
ATOM 685 O O . ILE A 1 87 ? -5.615 -6.431 -5.749 1.00 68.44 87 ILE A O 1
ATOM 689 N N . THR A 1 88 ? -5.016 -8.568 -5.999 1.00 66.31 88 THR A N 1
ATOM 690 C CA . THR A 1 88 ? -4.629 -8.422 -7.405 1.00 66.31 88 THR A CA 1
ATOM 691 C C . THR A 1 88 ? -5.830 -8.067 -8.282 1.00 66.31 88 THR A C 1
ATOM 693 O O . THR A 1 88 ? -5.704 -7.260 -9.202 1.00 66.31 88 THR A O 1
ATOM 696 N N . ASN A 1 89 ? -6.997 -8.668 -8.032 1.00 67.50 89 ASN A N 1
ATOM 697 C CA . ASN A 1 89 ? -8.222 -8.323 -8.755 1.00 67.50 89 ASN A CA 1
ATOM 698 C C . ASN A 1 89 ? -8.689 -6.912 -8.398 1.00 67.50 89 ASN A C 1
ATOM 700 O O . ASN A 1 89 ? -9.035 -6.152 -9.294 1.00 67.50 89 ASN A O 1
ATOM 704 N N . TYR A 1 90 ? -8.606 -6.546 -7.121 1.00 65.75 90 TYR A N 1
ATOM 705 C CA . TYR A 1 90 ? -8.893 -5.205 -6.642 1.00 65.75 90 TYR A CA 1
ATOM 706 C C . TYR A 1 90 ? -8.039 -4.152 -7.356 1.00 65.75 90 TYR A C 1
ATOM 708 O O . TYR A 1 90 ? -8.594 -3.197 -7.882 1.00 65.75 90 TYR A O 1
ATOM 716 N N . ILE A 1 91 ? -6.725 -4.368 -7.477 1.00 66.75 91 ILE A N 1
ATOM 717 C CA . ILE A 1 91 ? -5.815 -3.462 -8.198 1.00 66.75 91 ILE A CA 1
ATOM 718 C C . ILE A 1 91 ? -6.174 -3.354 -9.677 1.00 66.75 91 ILE A C 1
ATOM 720 O O . ILE A 1 91 ? -6.175 -2.263 -10.230 1.00 66.75 91 ILE A O 1
ATOM 724 N N . LYS A 1 92 ? -6.505 -4.479 -10.320 1.00 64.88 92 LYS A N 1
ATOM 725 C CA . LYS A 1 92 ? -6.895 -4.507 -11.739 1.00 64.88 92 LYS A CA 1
ATOM 726 C C . LYS A 1 92 ? -8.229 -3.810 -12.010 1.00 64.88 92 LYS A C 1
ATOM 728 O O . LYS A 1 92 ? -8.431 -3.326 -13.118 1.00 64.88 92 LYS A O 1
ATOM 733 N N . GLU A 1 93 ? -9.147 -3.832 -11.046 1.00 63.75 93 GLU A N 1
ATOM 734 C CA . GLU A 1 93 ? -10.456 -3.173 -11.128 1.00 63.75 93 GLU A CA 1
ATOM 735 C C . GLU A 1 93 ? -10.398 -1.705 -10.703 1.00 63.75 93 GLU A C 1
ATOM 737 O O . GLU A 1 93 ? -11.152 -0.883 -11.224 1.00 63.75 93 GLU A O 1
ATOM 742 N N . SER A 1 94 ? -9.526 -1.373 -9.750 1.00 57.84 94 SER A N 1
ATOM 743 C CA . SER A 1 94 ? -9.261 -0.001 -9.354 1.00 57.84 94 SER A CA 1
ATOM 744 C C . SER A 1 94 ? -8.480 0.663 -10.476 1.00 57.84 94 SER A C 1
ATOM 746 O O . SER A 1 94 ? -7.306 0.370 -10.683 1.00 57.84 94 SER A O 1
ATOM 748 N N . ASP A 1 95 ? -9.130 1.563 -11.201 1.00 53.72 95 ASP A N 1
ATOM 749 C CA . ASP A 1 95 ? -8.475 2.463 -12.143 1.00 53.72 95 ASP A CA 1
ATOM 750 C C . ASP A 1 95 ? -7.624 3.455 -11.328 1.00 53.72 95 ASP A C 1
ATOM 752 O O . ASP A 1 95 ? -7.987 4.614 -11.134 1.00 53.72 95 ASP A O 1
ATOM 756 N N . SER A 1 96 ? -6.527 2.967 -10.738 1.00 56.44 96 SER A N 1
ATOM 757 C CA . SER A 1 96 ? -5.589 3.722 -9.896 1.00 56.44 96 SER A CA 1
ATOM 758 C C . SER A 1 96 ? -4.726 4.647 -10.758 1.00 56.44 96 SER A C 1
ATOM 760 O O . SER A 1 96 ? -3.540 4.816 -10.508 1.00 56.44 96 SER A O 1
ATOM 762 N N . ALA A 1 97 ? -5.306 5.211 -11.817 1.00 49.56 97 ALA A N 1
ATOM 763 C CA . ALA A 1 97 ? -4.635 6.017 -12.811 1.00 49.56 97 ALA A CA 1
ATOM 764 C C . ALA A 1 97 ? -4.237 7.367 -12.205 1.00 49.56 97 ALA A C 1
ATOM 766 O O . ALA A 1 97 ? -5.013 8.324 -12.195 1.00 49.56 97 ALA A O 1
ATOM 767 N N . GLY A 1 98 ? -3.005 7.451 -11.711 1.00 60.38 98 GLY A N 1
ATOM 768 C CA . GLY A 1 98 ? -2.380 8.719 -11.372 1.00 60.38 98 GLY A CA 1
ATOM 769 C C . GLY A 1 98 ? -1.304 8.609 -10.305 1.00 60.38 98 GLY A C 1
ATOM 770 O O . GLY A 1 98 ? -1.401 7.808 -9.381 1.00 60.38 98 GLY A O 1
ATOM 771 N N . ASP A 1 99 ? -0.341 9.527 -10.385 1.00 64.75 99 ASP A N 1
ATOM 772 C CA . ASP A 1 99 ? 0.777 9.693 -9.445 1.00 64.75 99 ASP A CA 1
ATOM 773 C C . ASP A 1 99 ? 0.355 10.100 -8.017 1.00 64.75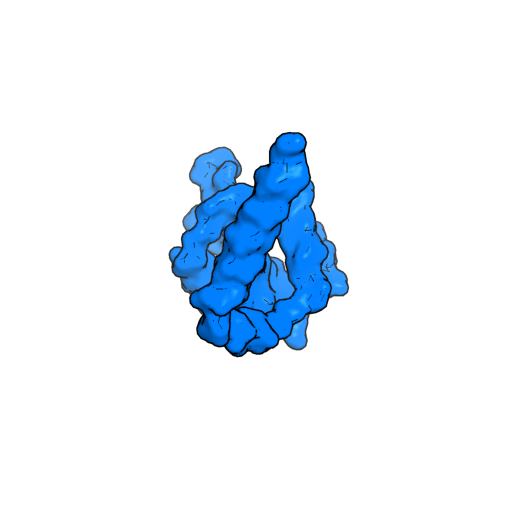 99 ASP A C 1
ATOM 775 O O . ASP A 1 99 ? 1.203 10.475 -7.207 1.00 64.75 99 ASP A O 1
ATOM 779 N N . HIS A 1 100 ? -0.933 10.025 -7.683 1.00 73.00 100 HIS A N 1
ATOM 780 C CA . HIS A 1 100 ? -1.481 10.409 -6.388 1.00 73.00 100 HIS A CA 1
ATOM 781 C C . HIS A 1 100 ? -1.989 9.198 -5.615 1.00 73.00 100 HIS A C 1
ATOM 783 O O . HIS A 1 100 ? -2.620 8.290 -6.156 1.00 73.00 100 HIS A O 1
ATOM 789 N N . ALA A 1 101 ? -1.728 9.213 -4.315 1.00 76.81 101 ALA A N 1
ATOM 790 C CA . ALA A 1 101 ? -2.202 8.215 -3.383 1.00 76.81 101 ALA A CA 1
ATOM 791 C C . ALA A 1 101 ? -3.703 8.398 -3.155 1.00 76.81 101 ALA A C 1
ATOM 793 O O . ALA A 1 101 ? -4.162 9.456 -2.720 1.00 76.81 101 ALA A O 1
ATOM 794 N N . SER A 1 102 ? -4.470 7.348 -3.414 1.00 77.81 102 SER A N 1
ATOM 795 C CA . SER A 1 102 ? -5.916 7.321 -3.226 1.00 77.81 102 SER A CA 1
ATOM 796 C C . SER A 1 102 ? -6.282 6.407 -2.064 1.00 77.81 102 SER A C 1
ATOM 798 O O . SER A 1 102 ? -5.737 5.314 -1.923 1.00 77.81 102 SER A O 1
ATOM 800 N N . VAL A 1 103 ? -7.206 6.869 -1.223 1.00 79.56 103 VAL A N 1
ATOM 801 C CA . VAL A 1 103 ? -7.753 6.097 -0.103 1.00 79.56 103 VAL A CA 1
ATOM 802 C C . VAL A 1 103 ? -9.010 5.381 -0.564 1.00 79.56 103 VAL A C 1
ATOM 804 O O . VAL A 1 103 ? -9.887 5.981 -1.186 1.00 79.56 103 VAL A O 1
ATOM 807 N N . TYR A 1 104 ? -9.124 4.114 -0.197 1.00 75.81 104 TYR A N 1
ATOM 808 C CA . TYR A 1 104 ? -10.259 3.279 -0.526 1.00 75.81 104 TYR A CA 1
ATOM 809 C C . TYR A 1 104 ? -10.766 2.532 0.704 1.00 75.81 104 TYR A C 1
ATOM 811 O O . TYR A 1 104 ? -10.006 2.154 1.597 1.00 75.81 104 TYR A O 1
ATOM 819 N N . TYR A 1 105 ? -12.073 2.290 0.724 1.00 74.19 105 TYR A N 1
ATOM 820 C CA . TYR A 1 105 ? -12.732 1.492 1.745 1.00 74.19 105 TYR A CA 1
ATOM 821 C C . TYR A 1 105 ? -13.671 0.495 1.073 1.00 74.19 105 TYR A C 1
ATOM 823 O O . TYR A 1 105 ? -14.631 0.892 0.410 1.00 74.19 105 TYR A O 1
ATOM 831 N N . ARG A 1 106 ? -13.38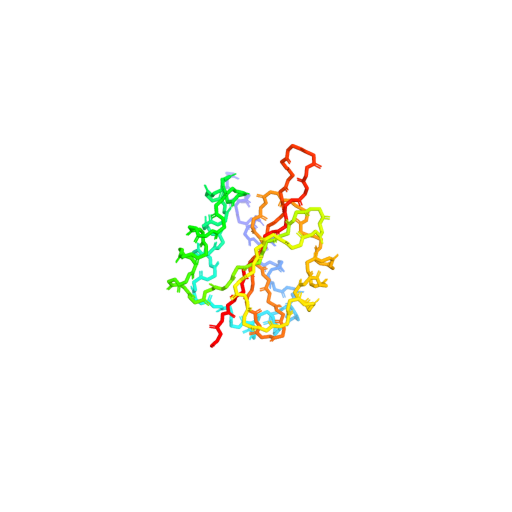7 -0.798 1.226 1.00 69.69 106 ARG A N 1
ATOM 832 C CA . ARG A 1 106 ? -14.190 -1.894 0.669 1.00 69.69 106 ARG A CA 1
ATOM 833 C C . ARG A 1 106 ? -14.201 -3.044 1.670 1.00 69.69 106 ARG A C 1
ATOM 835 O O . ARG A 1 106 ? -13.191 -3.294 2.310 1.00 69.69 106 ARG A O 1
ATOM 842 N N . ASP A 1 107 ? -15.350 -3.700 1.832 1.00 69.00 107 ASP A N 1
ATOM 843 C CA . ASP A 1 107 ? -15.513 -4.888 2.690 1.00 69.00 107 ASP A CA 1
ATOM 844 C C . ASP A 1 107 ? -14.979 -4.705 4.117 1.00 69.00 107 ASP A C 1
ATOM 846 O O . ASP A 1 107 ? -14.369 -5.583 4.718 1.00 69.00 107 ASP A O 1
ATOM 850 N N . SER A 1 108 ? -15.227 -3.516 4.667 1.00 68.62 108 SER A N 1
ATOM 851 C CA . SER A 1 108 ? -14.739 -3.093 5.979 1.00 68.62 108 SER A CA 1
ATOM 852 C C . SER A 1 108 ? -13.224 -2.971 6.117 1.00 68.62 108 SER A C 1
ATOM 854 O O . SER A 1 108 ? -12.747 -2.794 7.229 1.00 68.62 108 SER A O 1
ATOM 856 N N . LEU A 1 109 ? -12.475 -2.976 5.018 1.00 72.75 109 LEU A N 1
ATOM 857 C CA . LEU A 1 109 ? -11.032 -2.814 5.006 1.00 72.75 109 LEU A CA 1
ATOM 858 C C . LEU A 1 109 ? -10.638 -1.457 4.416 1.00 72.75 109 LEU A C 1
ATOM 860 O O . LEU A 1 109 ? -11.136 -1.032 3.371 1.00 72.75 109 LEU A O 1
ATOM 864 N N . THR A 1 110 ? -9.730 -0.774 5.111 1.00 81.00 110 THR A N 1
ATOM 865 C CA . THR A 1 110 ? -9.125 0.477 4.645 1.00 81.00 110 THR A CA 1
ATOM 866 C C . THR A 1 110 ? -7.870 0.151 3.847 1.00 81.00 110 THR A C 1
ATOM 868 O O . THR A 1 110 ? -7.012 -0.596 4.320 1.00 81.00 110 THR A O 1
ATOM 871 N N . SER A 1 111 ? -7.752 0.714 2.647 1.00 80.25 111 SER A N 1
ATOM 872 C CA . SER A 1 111 ? -6.562 0.577 1.811 1.00 80.25 111 SER A CA 1
ATOM 873 C C . SER A 1 111 ? -6.142 1.908 1.200 1.00 80.25 111 SER A C 1
ATOM 875 O O . SER A 1 111 ? -6.952 2.819 1.026 1.00 80.25 111 SER A O 1
ATOM 877 N N . VAL A 1 112 ? -4.856 2.027 0.884 1.00 83.00 112 VAL A N 1
ATOM 878 C CA . VAL A 1 112 ? -4.293 3.177 0.171 1.00 83.00 112 VAL A CA 1
ATOM 879 C C . VAL A 1 112 ? -3.527 2.656 -1.032 1.00 83.00 112 VAL A C 1
ATOM 881 O O . VAL A 1 112 ? -2.711 1.750 -0.890 1.00 83.00 112 VAL A O 1
ATOM 884 N N . GLY A 1 113 ? -3.810 3.195 -2.214 1.00 82.56 113 GLY A N 1
ATOM 885 C CA . GLY A 1 113 ? -3.223 2.747 -3.473 1.00 82.56 113 GLY A CA 1
ATOM 886 C C . GLY A 1 113 ? -2.623 3.890 -4.279 1.00 82.56 113 GLY A C 1
ATOM 887 O O . GLY A 1 113 ? -3.092 5.024 -4.201 1.00 82.56 113 GLY A O 1
ATOM 888 N N . LYS A 1 114 ? -1.590 3.583 -5.060 1.00 81.31 114 LYS A N 1
ATOM 889 C CA . LYS A 1 114 ? -0.949 4.497 -6.010 1.00 81.31 114 LYS A CA 1
ATOM 890 C C . LYS A 1 114 ? -0.462 3.700 -7.220 1.00 81.31 114 LYS A C 1
ATOM 892 O O . LYS A 1 114 ? 0.143 2.641 -7.031 1.00 81.31 114 LYS A O 1
ATOM 897 N N . SER A 1 115 ? -0.684 4.218 -8.428 1.00 81.75 115 SER A N 1
ATOM 898 C CA . SER A 1 115 ? -0.030 3.716 -9.642 1.00 81.75 115 SER A CA 1
ATOM 899 C C . SER A 1 115 ? 0.915 4.774 -10.186 1.00 81.75 115 SER A C 1
ATOM 901 O O . SER A 1 115 ? 0.562 5.946 -10.271 1.00 81.75 115 SER A O 1
ATOM 903 N N . ILE A 1 116 ? 2.129 4.368 -10.529 1.00 80.44 116 ILE A N 1
ATOM 904 C CA . ILE A 1 116 ? 3.160 5.248 -11.078 1.00 80.44 116 ILE A CA 1
ATOM 905 C C . ILE A 1 116 ? 3.827 4.551 -12.256 1.00 80.44 116 ILE A C 1
ATOM 907 O O . ILE A 1 116 ? 4.034 3.338 -12.237 1.00 80.44 116 ILE A O 1
ATOM 911 N N . VAL A 1 117 ? 4.197 5.321 -13.273 1.00 81.31 117 VAL A N 1
ATOM 912 C CA . VAL A 1 117 ? 4.928 4.800 -14.432 1.00 81.31 117 VAL A CA 1
ATOM 913 C C . VAL A 1 117 ? 6.370 5.281 -14.355 1.00 81.31 117 VAL A C 1
ATOM 915 O O . VAL A 1 117 ? 6.628 6.484 -14.376 1.00 81.31 117 VAL A O 1
ATOM 918 N N . VAL A 1 118 ? 7.314 4.344 -14.271 1.00 79.81 118 VAL A N 1
ATOM 919 C CA . VAL A 1 118 ? 8.757 4.622 -14.223 1.00 79.81 118 VAL A CA 1
ATOM 920 C C . VAL A 1 118 ? 9.438 3.773 -15.286 1.00 79.81 118 VAL A C 1
ATOM 922 O O . VAL A 1 118 ? 9.251 2.564 -15.311 1.00 79.81 118 VAL A O 1
ATOM 925 N N . ASP A 1 119 ? 10.208 4.401 -16.177 1.00 84.00 119 ASP A N 1
ATOM 926 C CA . ASP A 1 119 ? 10.951 3.718 -17.249 1.00 84.00 119 ASP A CA 1
ATOM 927 C C . ASP A 1 119 ? 10.099 2.749 -18.103 1.00 84.00 119 ASP A C 1
ATOM 929 O O . ASP A 1 119 ? 10.547 1.659 -18.440 1.00 84.00 119 ASP A O 1
ATOM 933 N N . ASP A 1 120 ? 8.874 3.157 -18.468 1.00 84.56 120 ASP A N 1
ATOM 934 C CA . ASP A 1 120 ? 7.892 2.357 -19.241 1.00 84.56 120 ASP A CA 1
ATOM 935 C C . ASP A 1 120 ? 7.325 1.130 -18.496 1.00 84.56 120 ASP A C 1
ATOM 937 O O . ASP A 1 120 ? 6.604 0.321 -19.075 1.00 84.56 120 ASP A O 1
ATOM 941 N N . HIS A 1 121 ? 7.602 1.022 -17.195 1.00 84.19 121 HIS A N 1
ATOM 942 C CA . HIS A 1 121 ? 7.047 0.003 -16.314 1.00 84.19 121 HIS A CA 1
ATOM 943 C C . HIS A 1 121 ? 5.973 0.600 -15.402 1.00 84.19 121 HIS A C 1
ATOM 945 O O . HIS A 1 121 ? 6.157 1.663 -14.801 1.00 84.19 121 HIS A O 1
ATOM 951 N N . GLU A 1 122 ? 4.842 -0.094 -15.283 1.00 85.50 122 GLU A N 1
ATOM 952 C CA . GLU A 1 122 ? 3.726 0.322 -14.435 1.00 85.50 122 GLU A CA 1
ATOM 953 C C . GLU A 1 122 ? 3.859 -0.305 -13.046 1.00 85.50 122 GLU A C 1
ATOM 955 O O . GLU A 1 122 ? 3.731 -1.521 -12.875 1.00 85.50 122 GLU A O 1
ATOM 960 N N . TYR A 1 123 ? 4.075 0.532 -12.037 1.00 84.00 123 TYR A N 1
ATOM 961 C CA . TYR A 1 123 ? 4.177 0.125 -10.645 1.00 84.00 123 TYR A CA 1
ATOM 962 C C . TYR A 1 123 ? 2.860 0.394 -9.937 1.00 84.00 123 TYR A C 1
ATOM 964 O O . TYR A 1 123 ? 2.466 1.542 -9.755 1.00 84.00 123 TYR A O 1
ATOM 972 N N . ASN A 1 124 ? 2.218 -0.672 -9.474 1.00 84.06 124 ASN A N 1
ATOM 973 C CA . ASN A 1 124 ? 1.005 -0.587 -8.674 1.00 84.06 124 ASN A CA 1
ATOM 974 C C . ASN A 1 124 ? 1.337 -0.958 -7.235 1.00 84.06 124 ASN A C 1
ATOM 976 O O . ASN A 1 124 ? 1.795 -2.069 -6.960 1.00 84.06 124 ASN A O 1
ATOM 980 N N . ILE A 1 125 ? 1.125 -0.022 -6.317 1.00 84.44 125 ILE A N 1
ATOM 981 C CA . ILE A 1 125 ? 1.470 -0.178 -4.908 1.00 84.44 125 ILE A CA 1
ATOM 982 C C . ILE A 1 125 ? 0.207 0.038 -4.094 1.00 84.44 125 ILE A C 1
ATOM 984 O O . ILE A 1 125 ? -0.430 1.083 -4.208 1.00 84.44 125 ILE A O 1
ATOM 988 N N . VAL A 1 126 ? -0.149 -0.940 -3.266 1.00 84.94 126 VAL A N 1
ATOM 989 C CA . VAL A 1 126 ? -1.315 -0.850 -2.388 1.00 84.94 126 VAL A CA 1
ATOM 990 C C . VAL A 1 126 ? -0.952 -1.308 -0.991 1.00 84.94 126 VAL A C 1
ATOM 992 O O . VAL A 1 126 ? -0.236 -2.290 -0.809 1.00 84.94 126 VAL A O 1
ATOM 995 N N . VAL A 1 127 ? -1.474 -0.602 0.003 1.00 86.62 127 VAL A N 1
ATOM 996 C CA . VAL A 1 127 ? -1.389 -0.989 1.405 1.00 86.62 127 VAL A CA 1
ATOM 997 C C . VAL A 1 127 ? -2.753 -1.210 2.010 1.00 86.62 127 VAL A C 1
ATOM 999 O O . VAL A 1 127 ? -3.726 -0.573 1.623 1.00 86.62 127 V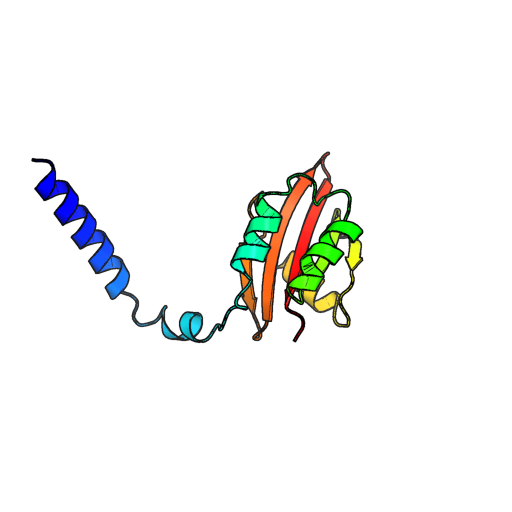AL A O 1
ATOM 1002 N N . TRP A 1 128 ? -2.802 -2.145 2.944 1.00 85.75 128 TRP A N 1
ATOM 1003 C CA . TRP A 1 128 ? -4.016 -2.720 3.498 1.00 85.75 128 TRP A CA 1
ATOM 1004 C C . TRP A 1 128 ? -3.903 -2.689 5.012 1.00 85.75 128 TRP A C 1
ATOM 1006 O O . TRP A 1 128 ? -2.891 -3.134 5.554 1.00 85.75 128 TRP A O 1
ATOM 1016 N N . TYR A 1 129 ? -4.917 -2.166 5.694 1.00 84.31 129 TYR A N 1
ATOM 1017 C CA . TYR A 1 129 ? -4.959 -2.232 7.148 1.00 84.31 129 TYR A CA 1
ATOM 1018 C C . TYR A 1 129 ? -5.152 -3.683 7.605 1.00 84.31 129 TYR A C 1
ATOM 1020 O O . TYR A 1 129 ? -6.091 -4.356 7.179 1.00 84.31 129 TYR A O 1
ATOM 1028 N N . ASN A 1 130 ? -4.263 -4.157 8.473 1.00 80.69 130 ASN A N 1
ATOM 1029 C CA . ASN A 1 130 ? -4.306 -5.488 9.063 1.00 80.69 130 ASN A CA 1
ATOM 1030 C C . ASN A 1 130 ? -4.948 -5.413 10.458 1.00 80.69 130 ASN A C 1
ATOM 1032 O O . ASN A 1 130 ? -4.372 -4.811 11.367 1.00 80.69 130 ASN A O 1
ATOM 1036 N N . TYR A 1 131 ? -6.135 -6.014 10.596 1.00 67.19 131 TYR A N 1
ATOM 1037 C CA . TYR A 1 131 ? -6.930 -6.069 11.832 1.00 67.19 131 TYR A CA 1
ATOM 1038 C C . TYR A 1 131 ? -6.338 -6.974 12.921 1.00 67.19 131 TYR A C 1
ATOM 1040 O O . TYR A 1 131 ? -5.710 -8.004 12.584 1.00 67.19 131 TYR A O 1
#

pLDDT: mean 70.3, std 15.74, range [38.59, 89.0]

Sequence (131 aa):
MVLVSLVTLLAISGALVNSNENINTEIAKAKLDENVFEVQSLFEQSTEIVLDYETFSKSLSTYNYQLFGMVDKDTKYSNLGHDEKEITNYIKESDSAGDHASVYYRDSLTSVGKSIVVDDHEYNIVVWYNY

Secondary structure (DSSP, 8-state):
-HHHHHHHHHHHHHHHHSS-TTTHHHHTT----TTHHHHHHHHHH-TTGGG-HHHHHHHHHTTTEEEEEEETTEEEEE--SS-HHHHHHHHHHS---SSS-EEEEETTEEEEEEEEEETTEEEEEEEEE--

Foldseek 3Di:
DVVVVVVVVVVVVVVVVPPPPPVCPVVVPQPAQPCLVVLQVLLLVPPPCQPCVPVNQVVCVVSQKWKWKDKQLHTPDGPDPDDVPVVSVVQVPPPLPDSGWDWDADPSKTKIWHWDADPNIIMIMMMIHDD

Organism: NCBI:txid2018669

Radius of gyration: 18.27 Å; chains: 1; bounding box: 42×59×32 Å